Protein AF-A0A3S3VFZ7-F1 (afdb_monomer)

Solvent-accessible surface area (backbone atoms only — not comparable to full-atom values): 8261 Å² total; per-residue (Å²): 124,68,70,59,43,74,78,36,76,86,66,46,72,72,55,52,60,59,71,67,51,78,73,83,79,76,77,79,77,77,84,74,79,83,80,52,31,39,64,62,49,50,48,50,54,51,54,49,45,69,73,72,52,92,62,54,72,73,54,44,53,53,49,53,53,49,47,52,54,51,49,53,38,55,78,68,56,40,64,46,76,44,81,46,75,58,99,92,43,73,50,73,49,74,38,61,53,63,34,31,38,67,59,56,49,49,51,53,53,52,72,70,40,88,91,65,49,69,68,60,50,52,52,52,49,50,51,47,70,75,38,75,81,39,112

Sequence (135 aa):
MPEIRLKYPEYTEVMLLKDIKPGKSKVKRHKKKPVTDLRRSQLQKMALKLQLDNLDDTQYHKLCNRIVMLQNAHDYRKPIPLAVTINRQTLVYSFSWQTRESVVKYFVSLANSKGITHEHLDEKHREMVNSNYSY

Radius of gyration: 28.15 Å; Cα contacts (8 Å, |Δi|>4): 96; chains: 1; bounding box: 49×48×83 Å

Organism: NCBI:txid2305909

Mean predicted aligned error: 11.57 Å

pLDDT: mean 85.12, std 10.6, range [47.0, 95.44]

Secondary structure (DSSP, 8-state):
-HHHHHH-TT--HHHHHHHSS----------PPP--BHHHHHHHHHHHHHHHS---HHHHHHHHHHHHHHHHHHHTT--EEEEEEETTEEEEEEEPTT-BHHHHHHHHHHHTSTT--HHHHHHHHHHHHHSGGG-

Nearest PDB structures (foldseek):
  6y0c-assembly1_B  TM=3.553E-01  e=3.320E+00  Influenza C virus (C/Johannesburg/1/66)
  6pe5-assembly1_R  TM=2.692E-01  e=4.252E+00  Vibrio parahaemolyticus
  7xjj-assembly1_E  TM=2.228E-01  e=6.556E+00  Homo sapiens

Foldseek 3Di:
DVPVCVVPVPCDPVNVVVVPPPDPPDPPDDDDDDDFFPLVVVLVVLVVCQVPPPDDPVRNVVSVVVNVVSVVCLVVQPWDWDWAADPNDIDIQTHGRQATPVLVVVLVVQSPDPPDDPVNSVVSSCVCRVDPNRD

Structure (mmCIF, N/CA/C/O backbone):
data_AF-A0A3S3VFZ7-F1
#
_entry.id   AF-A0A3S3VFZ7-F1
#
loop_
_atom_site.group_PDB
_atom_site.id
_atom_site.type_symbol
_atom_site.label_atom_id
_atom_site.label_alt_id
_atom_site.label_comp_id
_atom_site.label_asym_id
_atom_site.label_entity_id
_atom_site.label_seq_id
_atom_site.pdbx_PDB_ins_code
_atom_site.Cartn_x
_atom_site.Cartn_y
_atom_site.Cartn_z
_atom_site.occupancy
_atom_site.B_iso_or_equiv
_atom_site.auth_seq_id
_atom_site.auth_comp_id
_atom_site.auth_asym_id
_atom_site.auth_atom_id
_atom_site.pdbx_PDB_model_num
ATOM 1 N N . MET A 1 1 ? 24.420 18.864 -59.991 1.00 53.88 1 MET A N 1
ATOM 2 C CA . MET A 1 1 ? 25.652 19.416 -59.376 1.00 53.88 1 MET A CA 1
ATOM 3 C C . MET A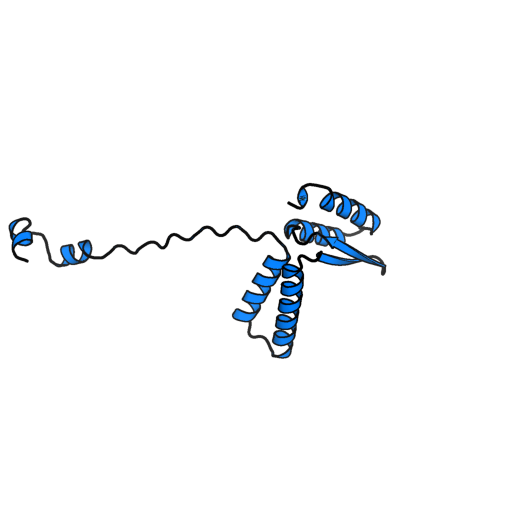 1 1 ? 26.111 20.771 -59.935 1.00 53.88 1 MET A C 1
ATOM 5 O O . MET A 1 1 ? 26.540 21.573 -59.115 1.00 53.88 1 MET A O 1
ATOM 9 N N . PRO A 1 2 ? 26.041 21.091 -61.244 1.00 58.62 2 PRO A N 1
ATOM 10 C CA . PRO A 1 2 ? 26.594 22.360 -61.752 1.00 58.62 2 PRO A CA 1
ATOM 11 C C . PRO A 1 2 ? 25.730 23.604 -61.457 1.00 58.62 2 PRO A C 1
ATOM 13 O O . PRO A 1 2 ? 26.263 24.696 -61.296 1.00 58.62 2 PRO A O 1
ATOM 16 N N . GLU A 1 3 ? 24.411 23.450 -61.321 1.00 66.31 3 GLU A N 1
ATOM 17 C CA . GLU A 1 3 ? 23.467 24.579 -61.207 1.00 66.31 3 GLU A CA 1
ATOM 18 C C . GLU A 1 3 ? 23.575 25.363 -59.886 1.00 66.31 3 GLU A C 1
ATOM 20 O O . GLU A 1 3 ? 23.440 26.584 -59.879 1.00 66.31 3 GLU A O 1
ATOM 25 N N . ILE A 1 4 ? 23.872 24.691 -58.766 1.00 66.38 4 ILE A N 1
ATOM 26 C CA . ILE A 1 4 ? 24.016 25.346 -57.450 1.00 66.38 4 ILE A CA 1
ATOM 27 C C . ILE A 1 4 ? 25.323 26.145 -57.385 1.00 66.38 4 ILE A C 1
ATOM 29 O O . ILE A 1 4 ? 25.318 27.274 -56.903 1.00 66.38 4 ILE A O 1
ATOM 33 N N . ARG A 1 5 ? 26.420 25.605 -57.936 1.00 66.75 5 ARG A N 1
ATOM 34 C CA . ARG A 1 5 ? 27.720 26.297 -57.998 1.00 66.75 5 ARG A CA 1
ATOM 35 C C . ARG A 1 5 ? 27.699 27.510 -58.930 1.00 66.75 5 ARG A C 1
ATOM 37 O O . ARG A 1 5 ? 28.362 28.496 -58.637 1.00 66.75 5 ARG A O 1
ATOM 44 N N . LEU A 1 6 ? 26.921 27.461 -60.015 1.00 71.12 6 LEU A N 1
ATOM 45 C CA . LEU A 1 6 ? 26.726 28.604 -60.919 1.00 71.12 6 LEU A CA 1
ATOM 46 C C . LEU A 1 6 ? 26.028 29.782 -60.229 1.00 71.12 6 LEU A C 1
ATOM 48 O O . LEU A 1 6 ? 26.336 30.934 -60.517 1.00 71.12 6 LEU A O 1
ATOM 52 N N . LYS A 1 7 ? 25.085 29.498 -59.325 1.00 77.81 7 LYS A N 1
ATOM 53 C CA . LYS A 1 7 ? 24.283 30.521 -58.642 1.00 77.81 7 LYS A CA 1
ATOM 54 C C . LYS A 1 7 ? 24.892 30.982 -57.314 1.00 77.81 7 LYS A C 1
ATOM 56 O O . LYS A 1 7 ? 24.668 32.119 -56.910 1.00 77.81 7 LYS A 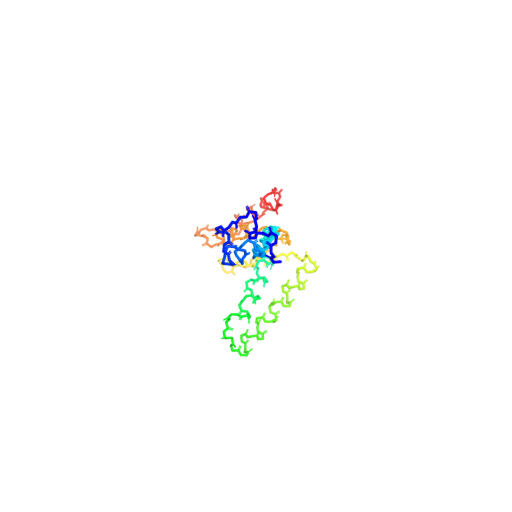O 1
ATOM 61 N N . TYR A 1 8 ? 25.669 30.119 -56.659 1.00 75.50 8 TYR A N 1
ATOM 62 C CA . TYR A 1 8 ? 26.336 30.385 -55.386 1.00 75.50 8 TYR A CA 1
ATOM 63 C C . TYR A 1 8 ? 27.767 29.812 -55.418 1.00 75.50 8 TYR A C 1
ATOM 65 O O . TYR A 1 8 ? 27.977 28.664 -55.022 1.00 75.50 8 TYR A O 1
ATOM 73 N N . PRO A 1 9 ? 28.758 30.593 -55.890 1.00 77.81 9 PRO A N 1
ATOM 74 C CA . PRO A 1 9 ? 30.133 30.117 -56.083 1.00 77.81 9 PRO A CA 1
ATOM 75 C C . PRO A 1 9 ? 30.816 29.683 -54.780 1.00 77.81 9 PRO A C 1
ATOM 77 O O . PRO A 1 9 ? 31.561 28.709 -54.759 1.00 77.81 9 PRO A O 1
ATOM 80 N N . GLU A 1 10 ? 30.494 30.368 -53.682 1.00 82.31 10 GLU A N 1
ATOM 81 C CA . GLU A 1 10 ? 31.023 30.105 -52.335 1.00 82.31 10 GLU A CA 1
ATOM 82 C C . GLU A 1 10 ? 30.332 28.922 -51.635 1.00 82.31 10 GLU A C 1
ATOM 84 O O . GLU A 1 10 ? 30.675 28.551 -50.509 1.00 82.31 10 GLU A O 1
ATOM 89 N N . TYR A 1 11 ? 29.313 28.331 -52.265 1.00 77.94 11 TYR A N 1
ATOM 90 C CA . TYR A 1 11 ? 28.523 27.276 -51.652 1.00 77.94 11 TYR A CA 1
ATOM 91 C C . TYR A 1 11 ? 29.265 25.940 -51.735 1.00 77.94 11 TYR A C 1
ATOM 93 O O . TYR A 1 11 ? 29.297 25.256 -52.762 1.00 77.94 11 TYR A O 1
ATOM 101 N N . THR A 1 12 ? 29.894 25.577 -50.620 1.00 80.81 12 THR A N 1
ATOM 102 C CA . THR A 1 12 ? 30.718 24.371 -50.510 1.00 80.81 12 THR A CA 1
ATOM 103 C C . THR A 1 12 ? 29.880 23.114 -50.279 1.00 80.81 12 THR A C 1
ATOM 105 O O . THR A 1 12 ? 28.797 23.141 -49.693 1.00 80.81 12 THR A O 1
ATOM 108 N N . GLU A 1 13 ? 30.417 21.958 -50.673 1.00 77.44 13 GLU A N 1
ATOM 109 C CA . GLU A 1 13 ? 29.766 20.654 -50.460 1.00 77.44 13 GLU A CA 1
ATOM 110 C C . GLU A 1 13 ? 29.504 20.357 -48.975 1.00 77.44 13 GLU A C 1
ATOM 112 O O . GLU A 1 13 ? 28.527 19.696 -48.627 1.00 77.44 13 GLU A O 1
ATOM 117 N N . VAL A 1 14 ? 30.321 20.914 -48.077 1.00 79.62 14 VAL A N 1
ATOM 118 C CA . VAL A 1 14 ? 30.143 20.796 -46.624 1.00 79.62 14 VAL A CA 1
ATOM 119 C C . VAL A 1 14 ? 28.879 21.520 -46.144 1.00 79.62 14 VAL A C 1
ATOM 121 O O . VAL A 1 14 ? 28.230 21.055 -45.206 1.00 79.62 14 VAL A O 1
ATOM 124 N N . MET A 1 15 ? 28.512 22.640 -46.776 1.00 78.50 15 MET A N 1
ATOM 125 C CA . MET A 1 15 ? 27.278 23.378 -46.477 1.00 78.50 15 MET A CA 1
ATOM 126 C C . MET A 1 15 ? 26.058 22.610 -46.981 1.00 78.50 15 MET A C 1
ATOM 128 O O . MET A 1 15 ? 25.124 22.387 -46.214 1.00 78.50 15 MET A O 1
ATOM 132 N N . LEU A 1 16 ? 26.134 22.065 -48.197 1.00 77.06 16 LEU A N 1
ATOM 133 C CA . LEU A 1 16 ? 25.089 21.206 -48.757 1.00 77.06 16 LEU A CA 1
ATOM 134 C C . LEU A 1 16 ? 24.808 19.987 -47.862 1.00 77.06 16 LEU A C 1
ATOM 136 O O . LEU A 1 16 ? 23.661 19.671 -47.560 1.00 77.06 16 LEU A O 1
ATOM 140 N N . LEU A 1 17 ? 25.859 19.322 -47.373 1.00 77.31 17 LEU A N 1
ATOM 141 C CA . LEU A 1 17 ? 25.730 18.178 -46.467 1.00 77.31 17 LEU A CA 1
ATOM 142 C C . LEU A 1 17 ? 25.164 18.550 -45.090 1.00 77.31 17 LEU A C 1
ATOM 144 O O . LEU A 1 17 ? 24.643 17.676 -44.396 1.00 77.31 17 LEU A O 1
ATOM 148 N N . LYS A 1 18 ? 25.279 19.809 -44.654 1.00 77.44 18 LYS A N 1
ATOM 149 C CA . LYS A 1 18 ? 24.608 20.295 -43.439 1.00 77.44 18 LYS A CA 1
ATOM 150 C C . LYS A 1 18 ? 23.131 20.574 -43.700 1.00 77.44 18 LYS A C 1
ATOM 152 O O . LYS A 1 18 ? 22.317 20.191 -42.866 1.00 77.44 18 LYS A O 1
ATOM 157 N N . ASP A 1 19 ? 22.803 21.152 -44.849 1.00 74.75 19 ASP A N 1
ATOM 158 C CA . ASP A 1 19 ? 21.432 21.533 -45.205 1.00 74.75 19 ASP A CA 1
ATOM 159 C C . ASP A 1 19 ? 20.557 20.320 -45.553 1.00 74.75 19 ASP A C 1
ATOM 161 O O . ASP A 1 19 ? 19.373 20.290 -45.227 1.00 74.75 19 ASP A O 1
ATOM 165 N N . ILE A 1 20 ? 21.144 19.275 -46.146 1.00 77.62 20 ILE A N 1
ATOM 166 C CA . ILE A 1 20 ? 20.433 18.031 -46.483 1.00 77.62 20 ILE A CA 1
ATOM 167 C C . ILE A 1 20 ? 20.212 17.140 -45.251 1.00 77.62 20 ILE A C 1
ATOM 169 O O . ILE A 1 20 ? 19.374 16.240 -45.295 1.00 77.62 20 ILE A O 1
ATOM 173 N N . LYS A 1 21 ? 20.927 17.353 -44.133 1.00 75.94 21 LYS A N 1
ATOM 174 C CA . LYS A 1 21 ? 20.773 16.491 -42.950 1.00 75.94 21 LYS A CA 1
ATOM 175 C C . LYS A 1 21 ? 19.340 16.594 -42.419 1.00 75.94 21 LYS A C 1
ATOM 177 O O . LYS A 1 21 ? 18.975 17.644 -41.887 1.00 75.94 21 LYS A O 1
ATOM 182 N N . PRO A 1 22 ? 18.537 15.513 -42.481 1.00 71.00 22 PRO A N 1
ATOM 183 C CA . PRO A 1 22 ? 17.197 15.547 -41.928 1.00 71.00 22 PRO A CA 1
ATOM 184 C C . PRO A 1 22 ? 17.310 15.829 -40.430 1.00 71.00 22 PRO A C 1
ATOM 186 O O . PRO A 1 22 ? 17.987 15.110 -39.688 1.00 71.00 22 PRO A O 1
ATOM 189 N N . GLY A 1 23 ? 16.679 16.918 -39.984 1.00 69.06 23 GLY A N 1
ATOM 190 C CA . GLY A 1 23 ? 16.620 17.261 -38.569 1.00 69.06 23 GLY A CA 1
ATOM 191 C C . GLY A 1 23 ? 16.075 16.076 -37.775 1.00 69.06 23 GLY A C 1
ATOM 192 O O . GLY A 1 23 ? 15.149 15.396 -38.219 1.00 69.06 23 GLY A O 1
ATOM 193 N N . LYS A 1 24 ? 16.653 15.797 -36.599 1.00 70.50 24 LYS A N 1
ATOM 194 C CA . LYS A 1 24 ? 16.172 14.708 -35.738 1.00 70.50 24 LYS A CA 1
ATOM 195 C C . LYS A 1 24 ? 14.675 14.904 -35.492 1.00 70.50 24 LYS A C 1
ATOM 197 O O . LYS A 1 24 ? 14.281 15.877 -34.846 1.00 70.50 24 LYS A O 1
ATOM 202 N N . SER A 1 25 ? 13.857 13.977 -35.990 1.00 67.62 25 SER A N 1
ATOM 203 C CA . SER A 1 25 ? 12.431 13.928 -35.678 1.00 67.62 25 SER A CA 1
ATOM 204 C C . SER A 1 25 ? 12.286 13.835 -34.161 1.00 67.62 25 SER A C 1
ATOM 206 O O . SER A 1 25 ? 12.656 12.837 -33.537 1.00 67.62 25 SER A O 1
ATOM 208 N N . LYS A 1 26 ? 11.813 14.917 -33.536 1.00 70.69 26 LYS A N 1
ATOM 209 C CA . LYS A 1 26 ? 11.483 14.900 -32.114 1.00 70.69 26 LYS A CA 1
ATOM 210 C C . LYS A 1 26 ? 10.242 14.030 -31.969 1.00 70.69 26 LYS A C 1
ATOM 212 O O . LYS A 1 26 ? 9.136 14.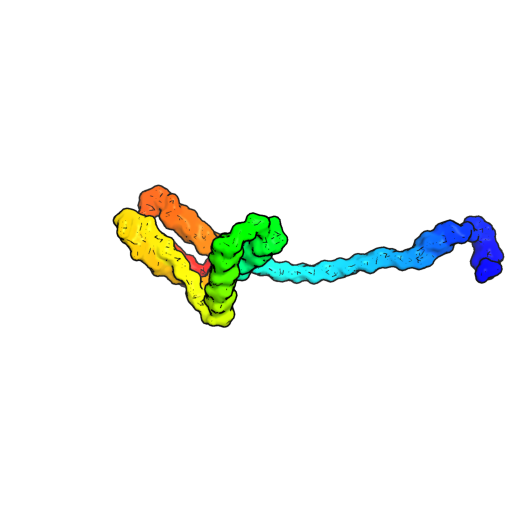484 -32.255 1.00 70.69 26 LYS A O 1
ATOM 217 N N . VAL A 1 27 ? 10.422 12.792 -31.512 1.00 76.31 27 VAL A N 1
ATOM 218 C CA . VAL A 1 27 ? 9.307 11.934 -31.101 1.00 76.31 27 VAL A CA 1
ATOM 219 C C . VAL A 1 27 ? 8.504 12.702 -30.052 1.00 76.31 27 VAL A C 1
ATOM 221 O O . VAL A 1 27 ? 8.989 12.956 -28.945 1.00 76.31 27 VAL A O 1
ATOM 224 N N . LYS A 1 28 ? 7.285 13.121 -30.408 1.00 73.25 28 LYS A N 1
ATOM 225 C CA . LYS A 1 28 ? 6.367 13.768 -29.469 1.00 73.25 28 LYS A CA 1
ATOM 226 C C . LYS A 1 28 ? 6.025 12.739 -28.396 1.00 73.25 28 LYS A C 1
ATOM 228 O O . LYS A 1 28 ? 5.278 11.797 -28.641 1.00 73.25 28 LYS A O 1
ATOM 233 N N . ARG A 1 29 ? 6.598 12.891 -27.200 1.00 72.19 29 ARG A N 1
ATOM 234 C CA . ARG A 1 29 ? 6.230 12.055 -26.054 1.00 72.19 29 ARG A CA 1
ATOM 235 C C . ARG A 1 29 ? 4.768 12.337 -25.715 1.00 72.19 29 ARG A C 1
ATOM 237 O O . ARG A 1 29 ? 4.427 13.458 -25.342 1.00 72.19 29 ARG A O 1
ATOM 244 N N . HIS A 1 30 ? 3.909 11.328 -25.828 1.00 76.44 30 HIS A N 1
ATOM 245 C CA . HIS A 1 30 ? 2.550 11.422 -25.308 1.00 76.44 30 HIS A CA 1
ATOM 246 C C . HIS A 1 30 ? 2.609 11.575 -23.785 1.00 76.44 30 HIS A C 1
ATOM 248 O O . HIS A 1 30 ? 3.233 10.765 -23.094 1.00 76.44 30 HIS A O 1
ATOM 254 N N . LYS A 1 31 ? 1.963 12.619 -23.254 1.00 78.56 31 LYS A N 1
ATOM 255 C CA . LYS A 1 31 ? 1.792 12.780 -21.807 1.00 78.56 31 LYS A CA 1
ATOM 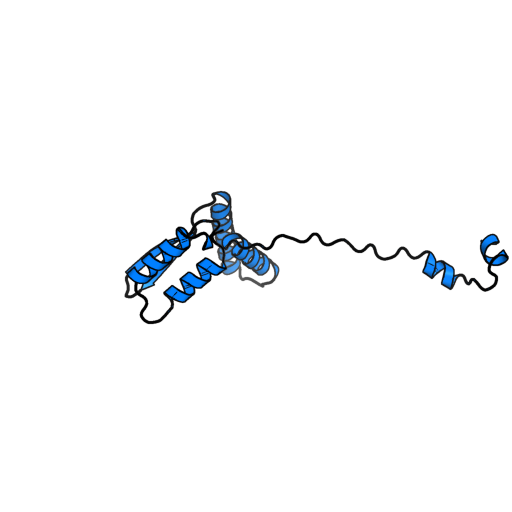256 C C . LYS A 1 31 ? 0.942 11.611 -21.301 1.00 78.56 31 LYS A C 1
ATOM 258 O O . LYS A 1 31 ? -0.226 11.497 -21.665 1.00 78.56 31 LYS A O 1
ATOM 263 N N . LYS A 1 32 ? 1.526 10.729 -20.487 1.00 73.69 32 LYS A N 1
ATOM 264 C CA . LYS A 1 32 ? 0.774 9.678 -19.790 1.00 73.69 32 LYS A CA 1
ATOM 265 C C . LYS A 1 32 ? 0.043 10.309 -18.606 1.00 73.69 32 LYS A C 1
ATOM 267 O O . LYS A 1 32 ? 0.642 11.099 -17.877 1.00 73.69 32 LYS A O 1
ATOM 272 N N . LYS A 1 33 ? -1.238 9.973 -18.418 1.00 74.75 33 LYS A N 1
ATOM 273 C CA . LYS A 1 33 ? -1.963 10.352 -17.197 1.00 74.75 33 LYS A CA 1
ATOM 274 C C . LYS A 1 33 ? -1.244 9.729 -15.990 1.00 74.75 33 LYS A C 1
ATOM 276 O O . LYS A 1 33 ? -0.828 8.571 -16.095 1.00 74.75 33 LYS A O 1
ATOM 281 N N . PRO A 1 34 ? -1.068 10.469 -14.883 1.00 74.56 34 PRO A N 1
ATOM 282 C CA . PRO A 1 34 ? -0.452 9.914 -13.691 1.00 74.56 34 PRO A CA 1
ATOM 283 C C . PRO A 1 34 ? -1.315 8.772 -13.155 1.00 74.56 34 PRO A C 1
ATOM 285 O O . PRO A 1 34 ? -2.542 8.869 -13.115 1.00 74.56 34 PRO A O 1
ATOM 288 N N . VAL A 1 35 ? -0.659 7.685 -12.763 1.00 77.12 35 VAL A N 1
ATOM 289 C CA . VAL A 1 35 ? -1.304 6.591 -12.042 1.00 77.12 35 VAL A CA 1
ATOM 290 C C . VAL A 1 35 ? -1.430 7.023 -10.590 1.00 77.12 35 VAL A C 1
ATOM 292 O O . VAL A 1 35 ? -0.423 7.214 -9.913 1.00 77.12 35 VAL A O 1
ATOM 295 N N . THR A 1 36 ? -2.660 7.230 -10.134 1.00 79.38 36 THR A N 1
ATOM 296 C CA . THR A 1 36 ? -2.958 7.688 -8.771 1.00 79.38 36 THR A CA 1
ATOM 297 C C . THR A 1 36 ? -3.502 6.576 -7.882 1.00 79.38 36 THR A C 1
ATOM 299 O O . THR A 1 36 ? -3.486 6.721 -6.659 1.00 79.38 36 THR A O 1
ATOM 302 N N . ASP A 1 37 ? -3.964 5.468 -8.466 1.00 83.75 37 ASP A N 1
ATOM 303 C CA . ASP A 1 37 ? -4.496 4.335 -7.722 1.00 83.75 37 ASP A CA 1
ATOM 304 C C . ASP A 1 37 ? -3.376 3.489 -7.099 1.00 83.75 37 ASP A C 1
ATOM 306 O O . ASP A 1 37 ? -2.320 3.238 -7.695 1.00 83.75 37 ASP A O 1
ATOM 310 N N . LEU A 1 38 ? -3.618 3.037 -5.867 1.00 87.19 38 LEU A N 1
ATOM 311 C CA . LEU A 1 38 ? -2.617 2.328 -5.072 1.00 87.19 38 LEU A CA 1
ATOM 312 C C . LEU A 1 38 ? -2.140 1.037 -5.749 1.00 87.19 38 LEU A C 1
ATOM 314 O O . LEU A 1 38 ? -0.943 0.746 -5.745 1.00 87.19 38 LEU A O 1
ATOM 318 N N . ARG A 1 39 ? -3.058 0.251 -6.322 1.00 88.75 39 ARG A N 1
ATOM 319 C CA . ARG A 1 39 ? -2.717 -1.068 -6.872 1.00 88.75 39 ARG A CA 1
ATOM 320 C C . ARG A 1 39 ? -1.850 -0.979 -8.113 1.00 88.75 39 ARG A C 1
ATOM 322 O O . ARG A 1 39 ? -0.868 -1.712 -8.190 1.00 88.75 39 ARG A O 1
ATOM 329 N N . ARG A 1 40 ? -2.147 -0.090 -9.064 1.00 87.88 40 ARG A N 1
ATOM 330 C CA . ARG A 1 40 ? -1.279 0.084 -10.235 1.00 87.88 40 ARG A CA 1
ATOM 331 C C . ARG A 1 40 ? 0.077 0.656 -9.844 1.00 87.88 40 ARG A C 1
ATOM 333 O O . ARG A 1 40 ? 1.075 0.202 -10.391 1.00 87.88 40 ARG A O 1
ATOM 340 N N . SER A 1 41 ? 0.137 1.569 -8.871 1.00 89.00 41 SER A N 1
ATOM 341 C CA . SER A 1 41 ? 1.414 2.045 -8.313 1.00 89.00 41 SER A CA 1
ATOM 342 C C . SER A 1 41 ? 2.238 0.888 -7.728 1.00 89.00 41 SER A C 1
ATOM 344 O O . SER A 1 41 ? 3.429 0.755 -8.012 1.00 89.00 41 SER A O 1
ATOM 346 N N . GLN A 1 42 ? 1.604 -0.017 -6.976 1.00 90.88 42 GLN A N 1
ATOM 347 C CA . GLN A 1 42 ? 2.250 -1.222 -6.447 1.00 90.88 42 GLN A CA 1
ATOM 348 C C . GLN A 1 42 ? 2.713 -2.179 -7.554 1.00 90.88 42 GLN A C 1
ATOM 350 O O . GLN A 1 42 ? 3.856 -2.630 -7.515 1.00 90.88 42 GLN A O 1
ATOM 355 N N . LEU A 1 43 ? 1.869 -2.455 -8.552 1.00 92.94 43 LEU A N 1
ATOM 356 C CA . LEU A 1 43 ? 2.213 -3.311 -9.691 1.00 92.94 43 LEU A C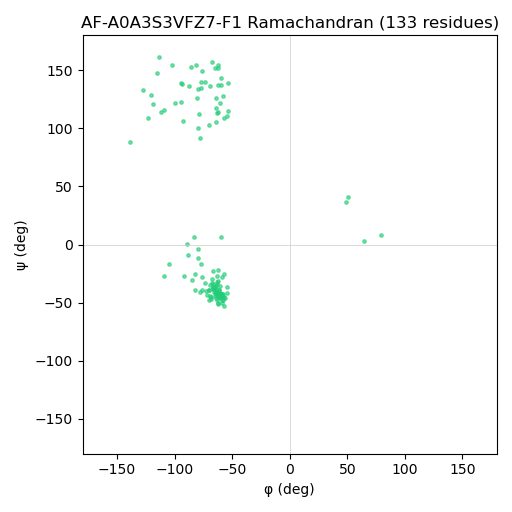A 1
ATOM 357 C C . LEU A 1 43 ? 3.397 -2.748 -10.484 1.00 92.94 43 LEU A C 1
ATOM 359 O O . LEU A 1 43 ? 4.317 -3.491 -10.806 1.00 92.94 43 LEU A O 1
ATOM 363 N N . GLN A 1 44 ? 3.427 -1.435 -10.734 1.00 91.56 44 GLN A N 1
ATOM 364 C CA . GLN A 1 44 ? 4.553 -0.780 -11.403 1.00 91.56 44 GLN A CA 1
ATOM 365 C C . GLN A 1 44 ? 5.850 -0.913 -10.604 1.00 91.56 44 GLN A C 1
ATOM 367 O O . GLN A 1 44 ? 6.879 -1.267 -11.173 1.00 91.56 44 GLN A O 1
ATOM 372 N N . LYS A 1 45 ? 5.807 -0.684 -9.285 1.00 91.62 45 LYS A N 1
ATOM 373 C CA . LYS A 1 45 ? 6.980 -0.856 -8.413 1.00 91.62 45 LYS A CA 1
ATOM 374 C C . LYS A 1 45 ? 7.493 -2.296 -8.430 1.00 91.62 45 LYS A C 1
ATOM 376 O O . LYS A 1 45 ? 8.698 -2.502 -8.500 1.00 91.62 45 LYS A O 1
ATOM 381 N N . MET A 1 46 ? 6.600 -3.286 -8.399 1.00 93.06 46 MET A N 1
ATOM 382 C CA . MET A 1 46 ? 6.996 -4.699 -8.453 1.00 93.06 46 MET A CA 1
ATOM 383 C C . MET A 1 46 ? 7.536 -5.102 -9.824 1.00 93.06 46 MET A C 1
ATOM 385 O O . MET A 1 46 ? 8.522 -5.825 -9.883 1.00 93.06 46 MET A O 1
ATOM 389 N N . ALA A 1 47 ? 6.944 -4.607 -10.913 1.00 91.44 47 ALA A N 1
ATOM 390 C CA . ALA A 1 47 ? 7.446 -4.849 -12.262 1.00 91.44 47 ALA A CA 1
ATOM 391 C C . ALA A 1 47 ? 8.853 -4.263 -12.455 1.00 91.44 47 ALA A C 1
ATOM 393 O O . ALA A 1 47 ? 9.719 -4.930 -13.010 1.00 91.44 47 ALA A O 1
ATOM 394 N N . LEU A 1 48 ? 9.103 -3.053 -11.940 1.00 91.94 48 LEU A N 1
ATOM 395 C CA . LEU A 1 48 ? 10.444 -2.462 -11.930 1.00 91.94 48 LEU A CA 1
ATOM 396 C C . LEU A 1 48 ? 11.417 -3.291 -11.091 1.00 91.94 48 LEU A C 1
ATOM 398 O O . LEU A 1 48 ? 12.527 -3.553 -11.537 1.00 91.94 48 LEU A O 1
ATOM 402 N N . LYS A 1 49 ? 10.986 -3.753 -9.913 1.00 91.75 49 LYS A N 1
ATOM 403 C CA . LYS A 1 49 ? 11.800 -4.612 -9.050 1.00 91.75 49 LYS A CA 1
ATOM 404 C C . LYS A 1 49 ? 12.207 -5.911 -9.751 1.00 91.75 49 LYS A C 1
ATOM 406 O O . LYS A 1 49 ? 13.359 -6.305 -9.676 1.00 91.75 49 LYS A O 1
ATOM 411 N N . LEU A 1 50 ? 11.283 -6.534 -10.483 1.00 91.38 50 LEU A N 1
ATOM 412 C CA . LEU A 1 50 ? 11.547 -7.742 -11.271 1.00 91.38 50 LEU A CA 1
ATOM 413 C C . LEU A 1 50 ? 12.581 -7.508 -12.388 1.00 91.38 50 LEU A C 1
ATOM 415 O O . LEU A 1 50 ? 13.294 -8.429 -12.760 1.00 91.38 50 LEU A O 1
ATOM 419 N N . GLN A 1 51 ? 12.628 -6.297 -12.950 1.00 89.38 51 GLN A N 1
ATOM 420 C CA . GLN A 1 51 ? 13.531 -5.948 -14.051 1.00 89.38 51 GLN A CA 1
ATOM 421 C C . GLN A 1 51 ? 14.924 -5.518 -13.585 1.00 89.38 51 GLN A C 1
ATOM 423 O O . GLN A 1 51 ? 15.879 -5.671 -14.342 1.00 89.38 51 GLN A O 1
ATOM 428 N N . LEU A 1 52 ? 15.022 -4.911 -12.400 1.00 90.31 52 LEU A N 1
ATOM 429 C CA . LEU A 1 52 ? 16.229 -4.215 -11.949 1.00 90.31 52 LEU A CA 1
ATOM 430 C C . LEU A 1 52 ? 16.976 -4.940 -10.825 1.00 90.31 52 LEU A C 1
ATOM 432 O O . LEU A 1 52 ? 18.188 -4.766 -10.718 1.00 90.31 52 LEU A O 1
ATOM 436 N N . ASP A 1 53 ? 16.289 -5.732 -9.998 1.00 90.19 53 ASP A N 1
ATOM 437 C CA . ASP A 1 53 ? 16.911 -6.391 -8.850 1.00 90.19 53 ASP A CA 1
ATOM 438 C C . ASP A 1 53 ? 17.368 -7.813 -9.204 1.00 90.19 53 ASP A C 1
ATOM 440 O O . ASP A 1 53 ? 16.631 -8.591 -9.812 1.00 90.19 53 ASP A O 1
ATOM 444 N N . ASN A 1 54 ? 18.555 -8.193 -8.724 1.00 88.88 54 ASN A N 1
ATOM 445 C CA . ASN A 1 54 ? 19.001 -9.586 -8.714 1.00 88.88 54 ASN A CA 1
ATOM 446 C C . ASN A 1 54 ? 18.315 -10.320 -7.556 1.00 88.88 54 ASN A C 1
ATOM 448 O O . ASN A 1 54 ? 18.786 -10.295 -6.418 1.00 88.88 54 ASN A O 1
ATOM 452 N N . LEU A 1 55 ? 17.161 -10.917 -7.847 1.00 90.31 55 LEU A N 1
ATOM 453 C CA . LEU A 1 55 ? 16.356 -11.666 -6.887 1.00 90.31 55 LEU A CA 1
ATOM 454 C C . LEU A 1 55 ? 16.807 -13.127 -6.840 1.00 90.31 55 LEU A C 1
ATOM 456 O O . LEU A 1 55 ? 16.993 -13.751 -7.878 1.00 90.31 55 LEU A O 1
ATOM 460 N N . ASP A 1 56 ? 16.911 -13.673 -5.632 1.00 93.19 56 ASP A N 1
ATOM 461 C CA . ASP A 1 56 ? 17.004 -15.121 -5.425 1.00 93.19 56 ASP A CA 1
ATOM 462 C C . ASP A 1 56 ? 15.681 -15.815 -5.812 1.00 93.19 56 ASP A C 1
ATOM 464 O O . ASP A 1 56 ? 14.614 -15.191 -5.760 1.00 93.19 56 ASP A O 1
ATOM 468 N N . ASP A 1 57 ? 15.718 -17.110 -6.134 1.00 92.69 57 ASP A N 1
ATOM 469 C CA . ASP A 1 57 ? 14.562 -17.877 -6.632 1.00 92.69 57 ASP A CA 1
ATOM 470 C C . ASP A 1 57 ? 13.357 -17.776 -5.687 1.00 92.69 57 ASP A C 1
ATOM 472 O O . ASP A 1 57 ? 12.210 -17.553 -6.093 1.00 92.69 57 ASP A O 1
ATOM 476 N N . THR A 1 58 ? 13.613 -17.848 -4.380 1.00 94.19 58 THR A N 1
ATOM 477 C CA . THR A 1 58 ? 12.566 -17.745 -3.357 1.00 94.19 58 THR A CA 1
ATOM 478 C C . THR A 1 58 ? 11.886 -16.374 -3.353 1.00 94.19 58 THR A C 1
ATOM 480 O O . THR A 1 58 ? 10.669 -16.265 -3.155 1.00 94.19 58 THR A O 1
ATOM 483 N N . GLN A 1 59 ? 12.654 -15.308 -3.576 1.00 92.44 59 GLN A N 1
ATOM 484 C CA . GLN A 1 59 ? 12.162 -13.936 -3.619 1.00 92.44 59 GLN A CA 1
ATOM 485 C C . GLN A 1 59 ? 11.438 -13.657 -4.932 1.00 92.44 59 GLN A C 1
ATOM 487 O O . GLN A 1 59 ? 10.382 -13.019 -4.916 1.00 92.44 59 GLN A O 1
ATOM 492 N N . TYR A 1 60 ? 11.962 -14.185 -6.036 1.00 94.25 60 TYR A N 1
ATOM 493 C CA . TYR A 1 60 ? 11.347 -14.129 -7.352 1.00 94.25 60 TYR A CA 1
ATOM 494 C C . TYR A 1 60 ? 9.947 -14.749 -7.324 1.00 94.25 60 TYR A C 1
ATOM 496 O O . TYR A 1 60 ? 8.966 -14.074 -7.641 1.00 94.25 60 TYR A O 1
ATOM 504 N N . HIS A 1 61 ? 9.810 -15.986 -6.835 1.00 94.69 61 HIS A N 1
ATOM 505 C CA . HIS A 1 61 ? 8.510 -16.657 -6.750 1.00 94.69 61 HIS A CA 1
ATOM 506 C C . HIS A 1 61 ? 7.519 -15.916 -5.846 1.00 94.69 61 HIS A C 1
ATOM 508 O O . HIS A 1 61 ? 6.356 -15.737 -6.217 1.00 94.69 61 HIS A O 1
ATOM 514 N N . LYS A 1 62 ? 7.965 -15.420 -4.683 1.00 94.94 62 LYS A N 1
ATOM 515 C CA . LYS A 1 62 ? 7.121 -14.592 -3.802 1.00 94.94 62 LYS A CA 1
ATOM 516 C C . LYS A 1 62 ? 6.638 -13.324 -4.506 1.00 94.94 62 LYS A C 1
ATOM 518 O O . LYS A 1 62 ? 5.469 -12.957 -4.364 1.00 94.94 62 LYS A O 1
ATOM 523 N N . LEU A 1 63 ? 7.513 -12.663 -5.259 1.00 94.25 63 LEU A N 1
ATOM 524 C CA . LEU A 1 63 ? 7.187 -11.438 -5.979 1.00 94.25 63 LEU A CA 1
ATOM 525 C C . LEU A 1 63 ? 6.211 -11.707 -7.132 1.00 94.25 63 LEU A C 1
ATOM 527 O O . LEU A 1 63 ? 5.200 -11.016 -7.232 1.00 94.25 63 LEU A O 1
ATOM 531 N N . CYS A 1 64 ? 6.439 -12.754 -7.926 1.00 94.38 64 CYS A N 1
ATOM 532 C CA . CYS A 1 64 ? 5.529 -13.189 -8.988 1.00 94.38 64 CYS A CA 1
ATOM 533 C C . CYS A 1 64 ? 4.136 -13.533 -8.444 1.00 94.38 64 CYS A C 1
ATOM 535 O O . CYS A 1 64 ? 3.136 -13.010 -8.937 1.00 94.38 64 CYS A O 1
ATOM 537 N N . ASN A 1 65 ? 4.056 -14.316 -7.363 1.00 95.31 65 ASN A N 1
ATOM 538 C CA . ASN A 1 65 ? 2.784 -14.628 -6.705 1.00 95.31 65 ASN A CA 1
ATOM 539 C C . ASN A 1 65 ? 2.067 -13.355 -6.243 1.00 95.31 65 ASN A C 1
ATOM 541 O O . ASN A 1 65 ? 0.859 -13.200 -6.433 1.00 95.31 65 ASN A O 1
ATOM 545 N N . ARG A 1 66 ? 2.813 -12.401 -5.674 1.00 94.12 66 ARG A N 1
ATOM 546 C CA . ARG A 1 66 ? 2.247 -11.129 -5.224 1.00 94.12 66 ARG A CA 1
ATOM 547 C C . ARG A 1 66 ? 1.706 -10.293 -6.384 1.00 94.12 66 ARG A C 1
ATOM 549 O O . ARG A 1 66 ? 0.620 -9.729 -6.242 1.00 94.12 66 ARG A O 1
ATOM 556 N N . ILE A 1 67 ? 2.423 -10.234 -7.508 1.00 94.88 67 ILE A N 1
ATOM 557 C CA . ILE A 1 67 ? 1.974 -9.557 -8.732 1.00 94.88 67 ILE A CA 1
ATOM 558 C C . ILE A 1 67 ? 0.663 -10.174 -9.215 1.00 94.88 67 ILE A C 1
ATOM 560 O O . ILE A 1 67 ? -0.301 -9.439 -9.410 1.00 94.88 67 ILE A O 1
ATOM 564 N N . VAL A 1 68 ? 0.588 -11.503 -9.329 1.00 95.44 68 VAL A N 1
ATOM 565 C CA . VAL A 1 68 ? -0.625 -12.207 -9.780 1.00 95.44 68 VAL A CA 1
ATOM 566 C C . VAL A 1 68 ? -1.814 -11.901 -8.868 1.00 95.44 68 VAL A C 1
ATOM 568 O O . VAL A 1 68 ? -2.895 -11.561 -9.348 1.00 95.44 68 VAL A O 1
ATOM 571 N N . MET A 1 69 ? -1.627 -11.939 -7.545 1.00 93.81 69 MET A N 1
ATOM 572 C CA . MET A 1 69 ? -2.692 -11.592 -6.598 1.00 93.81 69 MET A CA 1
ATOM 573 C C . MET A 1 69 ? -3.180 -10.146 -6.761 1.00 93.81 69 MET A C 1
ATOM 575 O O . MET A 1 69 ? -4.386 -9.894 -6.718 1.00 93.81 69 MET A O 1
ATOM 579 N N . LEU A 1 70 ? -2.262 -9.191 -6.933 1.00 92.50 70 LEU A N 1
ATOM 580 C CA . LEU A 1 70 ? -2.606 -7.779 -7.110 1.00 92.50 70 LEU A CA 1
ATOM 581 C C . LEU A 1 70 ? -3.271 -7.504 -8.457 1.00 92.50 70 LEU A C 1
ATOM 583 O O . LEU A 1 70 ? -4.219 -6.721 -8.498 1.00 92.50 70 LEU A O 1
ATOM 587 N N . GLN A 1 71 ? -2.806 -8.160 -9.519 1.00 93.50 71 GLN A N 1
ATOM 588 C CA . GLN A 1 71 ? -3.378 -8.071 -10.857 1.00 93.50 71 GLN A CA 1
ATOM 589 C C . GLN A 1 71 ? -4.815 -8.595 -10.848 1.00 93.50 71 GLN A C 1
ATOM 591 O O . GLN A 1 71 ? -5.734 -7.850 -11.173 1.00 93.50 71 GLN A O 1
ATOM 596 N N . ASN A 1 72 ? -5.037 -9.796 -10.308 1.00 94.62 72 ASN A N 1
ATOM 597 C CA . ASN A 1 72 ? -6.380 -10.351 -10.145 1.00 94.62 72 ASN A CA 1
ATOM 598 C C . ASN A 1 72 ? -7.281 -9.417 -9.321 1.00 94.62 72 ASN A C 1
ATOM 600 O O . ASN A 1 72 ? -8.415 -9.132 -9.697 1.00 94.62 72 ASN A O 1
ATOM 604 N N . ALA A 1 73 ? -6.795 -8.890 -8.194 1.00 92.38 73 ALA A N 1
ATOM 605 C CA . ALA A 1 73 ? -7.578 -7.954 -7.389 1.00 92.38 73 ALA A CA 1
ATOM 606 C C . ALA A 1 73 ? -7.911 -6.649 -8.138 1.00 92.38 73 ALA A C 1
ATOM 608 O O . ALA A 1 73 ? -8.966 -6.060 -7.890 1.00 92.38 73 ALA A O 1
ATOM 609 N N . HIS A 1 74 ? -7.030 -6.189 -9.031 1.00 90.75 74 HIS A N 1
ATOM 610 C CA . HIS A 1 74 ? -7.267 -5.035 -9.895 1.00 90.75 74 HIS A CA 1
ATOM 611 C C . HIS A 1 74 ? -8.319 -5.334 -10.967 1.00 90.75 74 HIS A C 1
ATOM 613 O O . HIS A 1 74 ? -9.271 -4.565 -11.095 1.00 90.75 74 HIS A O 1
ATOM 619 N N . ASP A 1 75 ? -8.194 -6.462 -11.663 1.00 91.62 75 ASP A N 1
ATOM 620 C CA . ASP A 1 75 ? -9.085 -6.853 -12.760 1.00 91.62 75 ASP A CA 1
ATOM 621 C C . ASP A 1 75 ? -10.523 -7.055 -12.268 1.00 91.62 75 ASP A C 1
ATOM 623 O O . ASP A 1 75 ? -11.471 -6.544 -12.864 1.00 91.62 75 ASP A O 1
ATOM 627 N N . TYR A 1 76 ? -10.683 -7.674 -11.094 1.00 93.81 76 TYR A N 1
ATOM 628 C CA . TYR A 1 76 ? -11.977 -7.822 -10.421 1.00 93.81 76 TYR A CA 1
ATOM 629 C C . TYR A 1 76 ? -12.400 -6.596 -9.597 1.00 93.81 76 TYR A C 1
ATOM 631 O O . TYR A 1 76 ? -13.385 -6.671 -8.864 1.00 93.81 76 TYR A O 1
ATOM 639 N N . ARG A 1 77 ? -11.661 -5.478 -9.662 1.00 90.69 77 ARG A N 1
ATOM 640 C CA . ARG A 1 77 ? -11.968 -4.217 -8.954 1.00 90.69 77 ARG A CA 1
ATOM 641 C C . ARG A 1 77 ? -12.283 -4.409 -7.462 1.00 90.69 77 ARG A C 1
ATOM 643 O O . ARG A 1 77 ? -13.129 -3.720 -6.895 1.00 90.69 77 ARG A O 1
ATOM 650 N N . LYS A 1 78 ? -11.595 -5.349 -6.806 1.00 92.75 78 LYS A N 1
ATOM 651 C CA . LYS A 1 78 ? -11.869 -5.718 -5.406 1.00 92.75 78 LYS A CA 1
ATOM 652 C C . LYS A 1 78 ? -11.574 -4.544 -4.464 1.00 92.75 78 LYS A C 1
ATOM 654 O O . LYS A 1 78 ? -10.671 -3.772 -4.762 1.00 92.75 78 LYS A O 1
ATOM 659 N N . PRO A 1 79 ? -12.215 -4.397 -3.301 1.00 91.69 79 PRO A N 1
ATOM 660 C CA . PRO A 1 79 ? -11.787 -3.409 -2.306 1.00 91.69 79 PRO A CA 1
ATOM 661 C C . PRO A 1 79 ? -10.366 -3.702 -1.799 1.00 91.69 79 PRO A C 1
ATOM 663 O O . PRO A 1 79 ? -9.884 -4.832 -1.902 1.00 91.69 79 PRO A O 1
ATOM 666 N N . ILE A 1 80 ? -9.656 -2.681 -1.319 1.00 90.81 80 ILE A N 1
ATOM 667 C CA . ILE A 1 80 ? -8.303 -2.776 -0.757 1.00 90.81 80 ILE A CA 1
ATOM 668 C C . ILE A 1 80 ? -8.437 -2.969 0.761 1.00 90.81 80 ILE A C 1
ATOM 670 O O . ILE A 1 80 ? -8.769 -2.003 1.448 1.00 90.81 80 ILE A O 1
ATOM 674 N N . PRO A 1 81 ? -8.193 -4.179 1.298 1.00 92.44 81 PRO A N 1
ATOM 675 C CA . PRO A 1 81 ? -8.210 -4.402 2.735 1.00 92.44 81 PRO A CA 1
ATOM 676 C C . PRO A 1 81 ? -6.898 -3.926 3.366 1.00 92.44 81 PRO A C 1
ATOM 678 O O . PRO A 1 81 ? -5.809 -4.249 2.883 1.00 92.44 81 PRO A O 1
ATOM 681 N N . LEU A 1 82 ? -7.005 -3.198 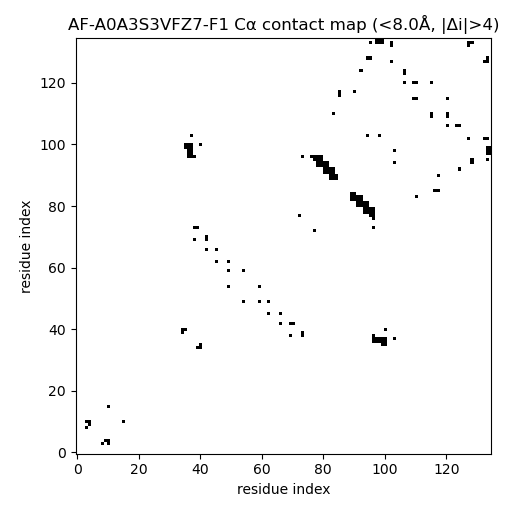4.470 1.00 92.31 82 LEU A N 1
ATOM 682 C CA . LEU A 1 82 ? -5.894 -2.783 5.311 1.00 92.31 82 LEU A CA 1
ATOM 683 C C . LEU A 1 82 ? -6.143 -3.277 6.737 1.00 92.31 82 LEU A C 1
ATOM 685 O O . LEU A 1 82 ? -7.027 -2.777 7.428 1.00 92.31 82 LEU A O 1
ATOM 689 N N . ALA A 1 83 ? -5.364 -4.265 7.167 1.00 93.31 83 ALA A N 1
ATOM 690 C CA . ALA A 1 83 ? -5.383 -4.730 8.548 1.00 93.31 83 ALA A CA 1
ATOM 691 C C . ALA A 1 83 ? -4.536 -3.791 9.417 1.00 93.31 83 ALA A C 1
ATOM 693 O O . ALA A 1 83 ? -3.370 -3.543 9.104 1.00 93.31 83 ALA A O 1
ATOM 694 N N . VAL A 1 84 ? -5.125 -3.278 10.493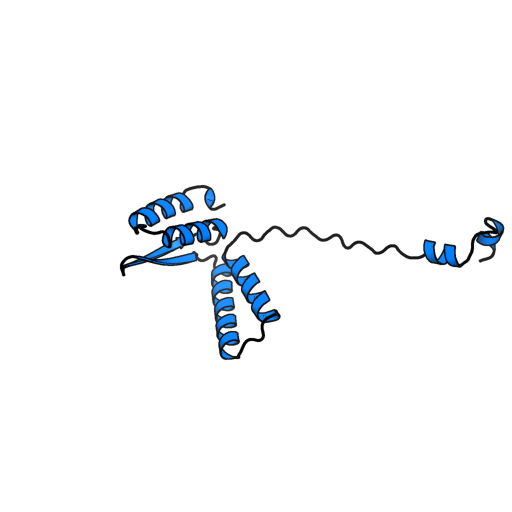 1.00 93.12 84 VAL A N 1
ATOM 695 C CA . VAL A 1 84 ? -4.464 -2.426 11.486 1.00 93.12 84 VAL A CA 1
ATOM 696 C C . VAL A 1 84 ? -4.569 -3.111 12.838 1.00 93.12 84 VAL A C 1
ATOM 698 O O . VAL A 1 84 ? -5.666 -3.485 13.251 1.00 93.12 84 VAL A O 1
ATOM 701 N N . THR A 1 85 ? -3.436 -3.257 13.524 1.00 92.31 85 THR A N 1
ATOM 702 C CA . THR A 1 85 ? -3.369 -3.881 14.848 1.00 92.31 85 THR A CA 1
ATOM 703 C C . THR A 1 85 ? -3.004 -2.840 15.904 1.00 92.31 85 THR A C 1
ATOM 705 O O . THR A 1 85 ? -1.887 -2.326 15.892 1.00 92.31 85 THR A O 1
ATOM 708 N N . ILE A 1 86 ? -3.920 -2.548 16.830 1.00 90.69 86 ILE A N 1
ATOM 709 C CA . ILE A 1 86 ? -3.719 -1.631 17.963 1.00 90.69 86 ILE A CA 1
ATOM 710 C C . ILE A 1 86 ? -4.109 -2.367 19.244 1.00 90.69 86 ILE A C 1
ATOM 712 O O . ILE A 1 86 ? -5.143 -3.022 19.302 1.00 90.69 86 ILE A O 1
ATOM 716 N N . ASN A 1 87 ? -3.278 -2.294 20.288 1.00 87.06 87 ASN A N 1
ATOM 717 C CA . ASN A 1 87 ? -3.556 -2.919 21.591 1.00 87.06 87 ASN A CA 1
ATOM 718 C C . ASN A 1 87 ? -3.966 -4.408 21.504 1.00 87.06 87 ASN A C 1
ATOM 720 O O . ASN A 1 87 ? -4.867 -4.856 22.207 1.00 87.06 87 ASN A O 1
ATOM 724 N N . ARG A 1 88 ? -3.296 -5.185 20.635 1.00 89.81 88 ARG A N 1
ATOM 725 C CA . ARG A 1 88 ? -3.585 -6.609 20.334 1.00 89.81 88 ARG A CA 1
ATOM 726 C C . ARG A 1 88 ? -4.940 -6.880 19.668 1.00 89.81 88 ARG A C 1
ATOM 728 O O . ARG A 1 88 ? -5.250 -8.036 19.394 1.00 89.81 88 ARG A O 1
ATOM 735 N N . GLN A 1 89 ? -5.715 -5.851 19.355 1.00 90.94 89 GLN A N 1
ATOM 736 C CA . GLN A 1 89 ? -6.910 -5.958 18.528 1.00 90.94 89 GLN A CA 1
ATOM 737 C C . GLN A 1 89 ? -6.538 -5.668 17.081 1.00 90.94 89 GLN A C 1
ATOM 739 O O . GLN A 1 89 ? -5.730 -4.785 16.812 1.00 90.94 89 GLN A O 1
ATOM 744 N N . THR A 1 90 ? -7.082 -6.450 16.151 1.00 93.62 90 THR A N 1
ATOM 745 C CA . THR A 1 90 ? -6.862 -6.245 14.716 1.00 93.62 90 THR A CA 1
ATOM 746 C C . THR A 1 90 ? -8.195 -5.977 14.048 1.00 93.62 90 THR A C 1
ATOM 748 O O . THR A 1 90 ? -9.081 -6.827 14.093 1.00 93.62 90 THR A O 1
ATOM 751 N N . LEU A 1 91 ? -8.316 -4.818 13.404 1.00 94.50 91 LEU A N 1
ATOM 752 C CA . LEU A 1 91 ? -9.465 -4.460 12.579 1.00 94.50 91 LEU A CA 1
ATOM 753 C C . LEU A 1 91 ? -9.040 -4.302 11.122 1.00 94.50 91 LEU A C 1
ATOM 755 O O . LEU A 1 91 ? -7.909 -3.911 10.819 1.00 94.50 91 LEU A O 1
ATOM 759 N N . VAL A 1 92 ? -9.954 -4.631 10.211 1.00 94.50 92 VAL A N 1
ATOM 760 C CA . VAL A 1 92 ? -9.721 -4.556 8.767 1.00 94.50 92 VAL A CA 1
ATOM 761 C C . VAL A 1 92 ? -10.530 -3.409 8.180 1.00 94.50 92 VAL A C 1
ATOM 763 O O . VAL A 1 92 ? -11.756 -3.455 8.132 1.00 94.50 92 VAL A O 1
ATOM 766 N N . TYR A 1 93 ? -9.820 -2.414 7.662 1.00 93.88 93 TYR A N 1
ATOM 767 C CA . TYR A 1 93 ? -10.380 -1.256 6.978 1.00 93.88 93 TYR A CA 1
ATOM 768 C C . TYR A 1 93 ? -10.402 -1.507 5.474 1.00 93.88 93 TYR A C 1
ATOM 770 O O . TYR A 1 93 ? -9.366 -1.771 4.865 1.00 93.88 93 TYR A O 1
ATOM 778 N N . SER A 1 94 ? -11.580 -1.434 4.859 1.00 92.25 94 SER A N 1
ATOM 779 C CA . SER A 1 94 ? -11.735 -1.656 3.418 1.00 92.25 94 SER A CA 1
ATOM 780 C C . SER A 1 94 ? -11.828 -0.330 2.671 1.00 92.25 94 SER A C 1
ATOM 782 O O . SER A 1 94 ? -12.719 0.472 2.933 1.00 92.25 94 SER A O 1
ATOM 784 N N . PHE A 1 95 ? -10.923 -0.102 1.721 1.00 90.69 95 PHE A N 1
ATOM 785 C CA . PHE A 1 95 ? -10.950 1.054 0.821 1.00 90.69 95 PHE A CA 1
ATOM 786 C C . PHE A 1 95 ? -11.474 0.658 -0.560 1.00 90.69 95 PHE A C 1
ATOM 788 O O . PHE A 1 95 ? -11.338 -0.494 -0.983 1.00 90.69 95 PHE A O 1
ATOM 795 N N . SER A 1 96 ? -12.043 1.612 -1.298 1.00 88.81 96 SER A N 1
ATOM 796 C CA . SER A 1 96 ? -12.406 1.385 -2.699 1.00 88.81 96 SER A CA 1
ATOM 797 C C . SER A 1 96 ? -11.157 1.085 -3.533 1.00 88.81 96 SER A C 1
ATOM 799 O O . SER A 1 96 ? -10.056 1.553 -3.244 1.00 88.81 96 SER A O 1
ATOM 801 N N . TRP A 1 97 ? -11.317 0.322 -4.613 1.00 86.44 97 TRP A N 1
ATOM 802 C CA . TRP A 1 97 ? -10.220 0.036 -5.541 1.00 86.44 97 TRP A CA 1
ATOM 803 C C . TRP A 1 97 ? -9.673 1.299 -6.231 1.00 86.44 97 TRP A C 1
ATOM 805 O O . TRP A 1 97 ? -8.533 1.285 -6.692 1.00 86.44 97 TRP A O 1
ATOM 815 N N . GLN A 1 98 ? -10.477 2.368 -6.296 1.00 85.38 98 GLN A N 1
ATOM 816 C CA . GLN A 1 98 ? -10.126 3.660 -6.901 1.00 85.38 98 GLN A CA 1
ATOM 817 C C . GLN A 1 98 ? -9.454 4.621 -5.922 1.00 85.38 98 GLN A C 1
ATOM 819 O O . GLN A 1 98 ? -8.964 5.663 -6.350 1.00 85.38 98 GLN A O 1
ATOM 824 N N . THR A 1 99 ? -9.421 4.291 -4.626 1.00 86.94 99 THR A N 1
ATOM 825 C CA . THR A 1 99 ? -8.874 5.190 -3.612 1.00 86.94 99 THR A CA 1
ATOM 826 C C . THR A 1 99 ? -7.417 5.525 -3.939 1.00 86.94 99 THR A C 1
ATOM 828 O O . THR A 1 99 ? -6.575 4.645 -4.162 1.00 86.94 99 THR A O 1
ATOM 831 N N . ARG A 1 100 ? -7.126 6.829 -3.975 1.00 87.31 100 ARG A N 1
ATOM 832 C CA . ARG A 1 100 ? -5.797 7.360 -4.290 1.00 87.31 100 ARG A CA 1
ATOM 833 C C . ARG A 1 100 ? -4.753 6.850 -3.293 1.00 87.31 100 ARG A C 1
ATOM 835 O O . ARG A 1 100 ? -5.011 6.771 -2.091 1.00 87.31 100 ARG A O 1
ATOM 842 N N . GLU A 1 101 ? -3.538 6.581 -3.774 1.00 88.69 101 GLU A N 1
ATOM 843 C CA . GLU A 1 101 ? -2.411 6.130 -2.939 1.00 88.69 101 GLU A CA 1
ATOM 844 C C . GLU A 1 101 ? -2.142 7.085 -1.764 1.00 88.69 101 GLU A C 1
ATOM 846 O O . GLU A 1 101 ? -1.826 6.630 -0.666 1.00 88.69 101 GLU A O 1
ATOM 851 N N . SER A 1 102 ? -2.294 8.398 -1.970 1.00 88.31 102 SER A N 1
ATOM 852 C CA . SER A 1 102 ? -2.091 9.414 -0.929 1.00 88.31 102 SER A CA 1
ATOM 853 C C . SER A 1 102 ? -3.050 9.261 0.251 1.00 88.31 102 SER A C 1
ATOM 855 O O . SER A 1 102 ? -2.622 9.405 1.392 1.00 88.31 102 SER A O 1
ATOM 857 N N . VAL A 1 103 ? -4.315 8.922 -0.008 1.00 89.12 103 VAL A N 1
ATOM 858 C CA . VAL A 1 103 ? -5.344 8.747 1.028 1.00 89.12 103 VAL A CA 1
ATOM 859 C C . VAL A 1 103 ? -5.035 7.515 1.871 1.00 89.12 103 VAL A C 1
ATOM 861 O O . VAL A 1 103 ? -4.994 7.598 3.095 1.00 89.12 103 VAL A O 1
ATOM 864 N N . VAL A 1 104 ? -4.717 6.388 1.225 1.00 90.19 104 VAL A N 1
ATOM 865 C CA . VAL A 1 104 ? -4.359 5.157 1.948 1.00 90.19 104 VAL A CA 1
ATOM 866 C C . VAL A 1 104 ? -3.075 5.354 2.758 1.00 90.19 104 VAL A C 1
ATOM 868 O O . VAL A 1 104 ? -3.002 4.927 3.906 1.00 90.19 104 VAL A O 1
ATOM 871 N N . LYS A 1 105 ? -2.069 6.048 2.211 1.00 90.75 105 LYS A N 1
ATOM 872 C CA . LYS A 1 105 ? -0.841 6.385 2.952 1.00 90.75 105 LYS A CA 1
ATOM 873 C C . LYS A 1 105 ? -1.107 7.281 4.151 1.00 90.75 105 LYS A C 1
ATOM 875 O O . LYS A 1 105 ? -0.533 7.043 5.209 1.00 90.75 105 LYS A O 1
ATOM 880 N N . TYR A 1 106 ? -1.960 8.289 3.990 1.00 91.75 106 TYR A N 1
ATOM 881 C CA . TYR A 1 106 ? -2.354 9.159 5.088 1.00 91.75 106 TYR A CA 1
ATOM 882 C C . TYR A 1 106 ? -3.035 8.352 6.199 1.00 91.75 106 TYR A C 1
ATOM 884 O O . TYR A 1 106 ? -2.627 8.443 7.355 1.00 91.75 106 TYR A O 1
ATOM 892 N N . PHE A 1 107 ? -3.968 7.465 5.850 1.00 93.00 107 PHE A N 1
ATOM 893 C CA . PHE A 1 107 ? -4.605 6.581 6.822 1.00 93.00 107 PHE A CA 1
ATOM 894 C C . PHE A 1 107 ? -3.604 5.661 7.537 1.00 93.00 107 PHE A C 1
ATOM 896 O O . PHE A 1 107 ? -3.639 5.537 8.757 1.00 93.00 107 PHE A O 1
ATOM 903 N N . VAL A 1 108 ? -2.657 5.060 6.809 1.00 92.31 108 VAL A N 1
ATOM 904 C CA . VAL A 1 108 ? -1.584 4.250 7.415 1.00 92.31 108 VAL A CA 1
ATOM 905 C C . VAL A 1 108 ? -0.718 5.089 8.359 1.00 92.31 108 VAL A C 1
ATOM 907 O O . VAL A 1 108 ? -0.330 4.614 9.422 1.00 92.31 108 VAL A O 1
ATOM 910 N N . SER A 1 109 ? -0.417 6.341 8.006 1.00 93.06 109 SER A N 1
ATOM 911 C CA . SER A 1 109 ? 0.347 7.237 8.881 1.00 93.06 109 SER A CA 1
ATOM 912 C C . SER A 1 109 ? -0.414 7.579 10.165 1.00 93.06 109 SER A C 1
ATOM 914 O O . SER A 1 109 ? 0.178 7.573 11.241 1.00 93.06 109 SER A O 1
ATOM 916 N N . LEU A 1 110 ? -1.731 7.776 10.061 1.00 92.81 110 LEU A N 1
ATOM 917 C CA . LEU A 1 110 ? -2.623 8.002 11.193 1.00 92.81 110 LEU A CA 1
ATOM 918 C C . LEU A 1 110 ? -2.680 6.763 12.099 1.00 92.81 110 LEU A C 1
ATOM 920 O O . LEU A 1 110 ? -2.534 6.884 13.310 1.00 92.81 110 LEU A O 1
ATOM 924 N N . ALA A 1 111 ? -2.798 5.567 11.519 1.00 91.56 111 ALA A N 1
ATOM 925 C CA . ALA A 1 111 ? -2.808 4.304 12.257 1.00 91.56 111 ALA A CA 1
ATOM 926 C C . ALA A 1 111 ? -1.496 4.025 13.010 1.00 91.56 111 ALA A C 1
ATOM 928 O O . ALA A 1 111 ? -1.509 3.352 14.034 1.00 91.56 111 ALA A O 1
ATOM 929 N N . ASN A 1 112 ? -0.375 4.563 12.527 1.00 90.81 112 ASN A N 1
ATOM 930 C CA . ASN A 1 112 ? 0.923 4.463 13.197 1.00 90.81 112 ASN A CA 1
ATOM 931 C C . ASN A 1 112 ? 1.191 5.608 14.192 1.00 90.81 112 ASN A C 1
ATOM 933 O O . ASN A 1 112 ? 2.269 5.660 14.790 1.00 90.81 112 ASN A O 1
ATOM 937 N N . SER A 1 113 ? 0.259 6.550 14.361 1.00 91.69 113 SER A N 1
ATOM 938 C CA . SER A 1 113 ? 0.434 7.658 15.299 1.00 91.69 113 SER A CA 1
ATOM 939 C C . SER A 1 113 ? 0.234 7.217 16.754 1.00 91.69 113 SER A C 1
ATOM 941 O O . SER A 1 113 ? -0.509 6.283 17.061 1.00 91.69 113 SER A O 1
ATOM 943 N N . LYS A 1 114 ? 0.940 7.878 17.679 1.00 88.75 114 LYS A N 1
ATOM 944 C CA . LYS A 1 114 ? 0.854 7.566 19.111 1.00 88.75 114 LYS A CA 1
ATOM 945 C C . LYS A 1 114 ? -0.512 7.975 19.663 1.00 88.75 114 LYS A C 1
ATOM 947 O O . LYS A 1 114 ? -0.962 9.086 19.410 1.00 88.75 114 LYS A O 1
ATOM 952 N N . GLY A 1 115 ? -1.116 7.108 20.476 1.00 86.81 115 GLY A N 1
ATOM 953 C CA . GLY A 1 115 ? -2.389 7.392 21.149 1.00 86.81 115 GLY A CA 1
ATOM 954 C C . GLY A 1 115 ? -3.629 7.234 20.265 1.00 86.81 115 GLY A C 1
ATOM 955 O O . GLY A 1 115 ? -4.720 7.584 20.703 1.00 86.81 115 GLY A O 1
ATOM 956 N N . ILE A 1 116 ? -3.481 6.706 19.046 1.00 90.69 116 ILE A N 1
ATOM 957 C CA . ILE A 1 116 ? -4.610 6.444 18.155 1.00 90.69 116 ILE A CA 1
ATOM 958 C C . ILE A 1 116 ? -5.414 5.229 18.643 1.00 90.69 116 ILE A C 1
ATOM 960 O O . ILE A 1 116 ? -4.848 4.227 19.087 1.00 90.69 116 ILE A O 1
ATOM 964 N N . THR A 1 117 ? -6.739 5.311 18.552 1.00 92.44 117 THR A N 1
ATOM 965 C CA . THR A 1 117 ? -7.661 4.209 18.859 1.00 92.44 117 THR A CA 1
ATOM 966 C C . THR A 1 117 ? -8.384 3.755 17.597 1.00 92.44 117 THR A C 1
ATOM 968 O O . THR A 1 117 ? -8.458 4.482 16.603 1.00 92.44 117 THR A O 1
ATOM 971 N N . HIS A 1 118 ? -8.948 2.547 17.637 1.00 92.62 118 HIS A N 1
ATOM 972 C CA . HIS A 1 118 ? -9.784 2.047 16.547 1.00 92.62 118 HIS A CA 1
ATOM 973 C C . HIS A 1 118 ? -11.017 2.925 16.301 1.00 92.62 118 HIS A C 1
ATOM 975 O O . HIS A 1 118 ? -11.356 3.168 15.151 1.00 92.62 118 HIS A O 1
ATOM 981 N N . GLU A 1 119 ? -11.618 3.493 17.347 1.00 91.81 119 GLU A N 1
ATOM 982 C CA . GLU A 1 119 ? -12.761 4.410 17.226 1.00 91.81 119 GLU A CA 1
ATOM 983 C C . GLU A 1 119 ? -12.416 5.658 16.402 1.00 91.81 119 GLU A C 1
ATOM 985 O O . GLU A 1 119 ? -13.161 6.046 15.500 1.00 91.81 119 GLU A O 1
ATOM 990 N N . HIS A 1 120 ? -11.244 6.250 16.655 1.00 91.69 120 HIS A N 1
ATOM 991 C CA . HIS A 1 120 ? -10.776 7.407 15.895 1.00 91.69 120 HIS A CA 1
ATOM 992 C C . HIS A 1 120 ? -10.473 7.044 14.434 1.00 91.69 120 HIS A C 1
ATOM 994 O O . HIS A 1 120 ? -10.768 7.809 13.513 1.00 91.69 120 HIS A O 1
ATOM 1000 N N . LEU A 1 121 ? -9.899 5.860 14.200 1.00 93.25 121 LEU A N 1
ATOM 1001 C CA . LEU A 1 121 ? -9.662 5.358 12.848 1.00 93.25 121 LEU A CA 1
ATOM 1002 C C . LEU A 1 121 ? -10.965 5.064 12.100 1.00 93.25 121 LEU A C 1
ATOM 1004 O O . LEU A 1 121 ? -11.036 5.350 10.908 1.00 93.25 121 LEU A O 1
ATOM 1008 N N . ASP A 1 122 ? -11.995 4.553 12.770 1.00 93.06 122 ASP A N 1
ATOM 1009 C CA . ASP A 1 122 ? -13.313 4.288 12.184 1.00 93.06 122 ASP A CA 1
ATOM 1010 C C . ASP A 1 122 ? -14.022 5.580 11.767 1.00 93.06 122 ASP A C 1
ATOM 1012 O O . ASP 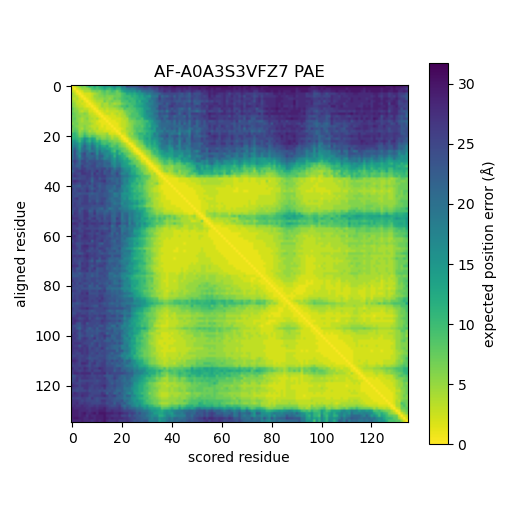A 1 122 ? -14.647 5.646 10.706 1.00 93.06 122 ASP A O 1
ATOM 1016 N N . GLU A 1 123 ? -13.931 6.633 12.579 1.00 92.62 123 GLU A N 1
ATOM 1017 C CA . GLU A 1 123 ? -14.436 7.960 12.219 1.00 92.62 123 GLU A CA 1
ATOM 1018 C C . GLU A 1 123 ? -13.706 8.512 10.989 1.00 92.62 123 GLU A C 1
ATOM 1020 O O . GLU A 1 123 ? -14.339 8.856 9.987 1.00 92.62 123 GLU A O 1
ATOM 1025 N N . LYS A 1 124 ? -12.369 8.489 11.006 1.00 91.00 124 LYS A N 1
ATOM 1026 C CA . LYS A 1 124 ? -11.547 8.977 9.891 1.00 91.00 124 LYS A CA 1
ATOM 1027 C C . LYS A 1 124 ? -11.731 8.157 8.618 1.00 91.00 124 LYS A C 1
ATOM 1029 O O . LYS A 1 124 ? -11.743 8.717 7.524 1.00 91.00 124 LYS A O 1
ATOM 1034 N N . HIS A 1 125 ? -11.908 6.844 8.733 1.00 92.00 125 HIS A N 1
ATOM 1035 C CA . HIS A 1 125 ? -12.199 5.971 7.597 1.00 92.00 125 HIS A CA 1
ATOM 1036 C C . HIS A 1 125 ? -13.541 6.329 6.955 1.00 92.00 125 HIS A C 1
ATOM 1038 O O . HIS A 1 125 ? -13.596 6.529 5.741 1.00 92.00 125 HIS A O 1
ATOM 1044 N N . ARG A 1 126 ? -14.598 6.504 7.760 1.00 89.94 126 ARG A N 1
ATOM 1045 C CA . ARG A 1 126 ? -15.917 6.934 7.270 1.00 89.94 126 ARG A CA 1
ATOM 1046 C C . ARG A 1 126 ? -15.855 8.294 6.584 1.00 89.94 126 ARG A C 1
ATOM 1048 O O . ARG A 1 126 ? -16.415 8.440 5.501 1.00 89.94 126 ARG A O 1
ATOM 1055 N N . GLU A 1 127 ? -15.135 9.261 7.150 1.00 88.12 127 GLU A N 1
ATOM 1056 C CA . GLU A 1 127 ? -14.906 10.560 6.504 1.00 88.12 127 GLU A CA 1
ATOM 1057 C C . GLU A 1 127 ? -14.226 10.407 5.134 1.00 88.12 127 GLU A C 1
ATOM 1059 O O . GLU A 1 127 ? -14.693 10.978 4.149 1.00 88.12 127 GLU A O 1
ATOM 1064 N N . MET A 1 128 ? -13.155 9.612 5.033 1.00 86.94 128 MET A N 1
ATOM 1065 C CA . MET A 1 128 ? -12.400 9.415 3.783 1.00 86.94 128 MET A CA 1
ATOM 1066 C C . MET A 1 128 ? -13.184 8.674 2.695 1.00 86.94 128 MET A C 1
ATOM 1068 O O . MET A 1 128 ? -12.927 8.877 1.504 1.00 86.94 128 MET A O 1
ATOM 1072 N N . VAL A 1 129 ? -14.101 7.791 3.091 1.00 81.94 129 VAL A N 1
ATOM 1073 C CA . VAL A 1 129 ? -14.954 7.034 2.166 1.00 81.94 129 VAL A CA 1
ATOM 1074 C C . VAL A 1 129 ? -16.158 7.864 1.713 1.00 81.94 129 VAL A C 1
ATOM 1076 O O . VAL A 1 129 ? -16.513 7.804 0.539 1.00 81.94 129 VAL A O 1
ATOM 1079 N N . ASN A 1 130 ? -16.760 8.655 2.608 1.00 75.31 130 ASN A N 1
ATOM 1080 C CA . ASN A 1 130 ? -17.962 9.444 2.313 1.00 75.31 130 ASN A CA 1
ATOM 1081 C C . ASN A 1 130 ? -17.665 10.778 1.618 1.00 75.31 130 ASN A C 1
ATOM 1083 O O . ASN A 1 130 ? -18.522 11.321 0.924 1.00 75.31 130 ASN A O 1
ATOM 1087 N N . SER A 1 131 ? -16.471 11.335 1.809 1.00 61.44 131 SER A N 1
ATOM 1088 C CA . SER A 1 131 ? -16.070 12.577 1.155 1.00 61.44 131 SER A CA 1
ATOM 1089 C C . SER A 1 131 ? -15.488 12.319 -0.240 1.00 61.44 131 SER A C 1
ATOM 1091 O O . SER A 1 131 ? -14.861 11.293 -0.507 1.00 61.44 131 SER A O 1
ATOM 1093 N N . ASN A 1 132 ? -15.606 13.307 -1.135 1.00 59.88 132 ASN A N 1
ATOM 1094 C CA . ASN A 1 132 ? -14.967 13.308 -2.462 1.00 59.88 132 ASN A CA 1
ATOM 1095 C C . ASN A 1 132 ? -13.419 13.227 -2.421 1.00 59.88 132 ASN A C 1
ATOM 1097 O O . ASN A 1 132 ? -12.779 13.303 -3.465 1.00 59.88 132 ASN A O 1
ATOM 1101 N N . TYR A 1 133 ? -12.792 13.033 -1.253 1.00 53.38 133 TYR A N 1
ATOM 1102 C CA . TYR A 1 133 ? -11.359 12.748 -1.114 1.00 53.38 133 TYR A CA 1
ATOM 1103 C C . TYR A 1 133 ? -10.908 11.503 -1.899 1.00 53.38 133 TYR A C 1
ATOM 1105 O O . TYR A 1 133 ? -9.735 11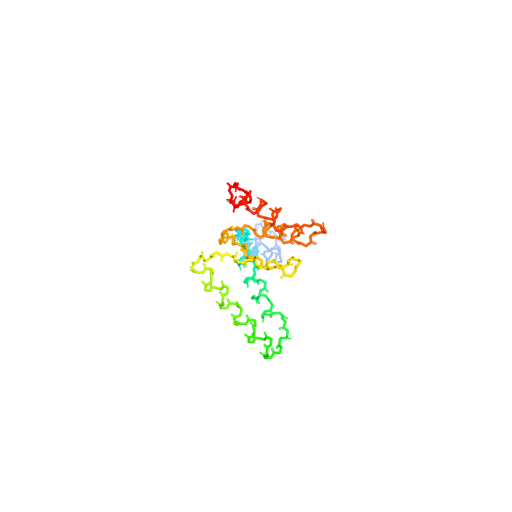.404 -2.267 1.00 53.38 133 TYR A O 1
ATOM 1113 N N . SER A 1 134 ? -11.817 10.556 -2.157 1.00 47.00 134 SER A N 1
ATOM 1114 C CA . SER A 1 134 ? -11.511 9.306 -2.866 1.00 47.00 134 SER A CA 1
ATOM 1115 C C . SER A 1 134 ? -11.425 9.415 -4.396 1.00 47.00 134 SER A C 1
ATOM 1117 O O . SER A 1 134 ? -10.928 8.462 -4.999 1.00 47.00 134 SER A O 1
ATOM 1119 N N . TYR A 1 135 ? -11.846 10.527 -5.021 1.00 48.22 135 TYR A N 1
ATOM 1120 C CA . TYR A 1 135 ? -11.935 10.662 -6.488 1.00 48.22 135 TYR A CA 1
ATOM 1121 C C . TYR A 1 135 ? -10.997 11.719 -7.064 1.00 48.22 135 TYR A C 1
ATOM 1123 O O . TYR A 1 135 ? -11.079 12.917 -6.727 1.00 48.22 135 TYR A O 1
#